Protein 4CVO (pdb70)

Sequence (69 aa):
LELQGLGVDVYDQDVLEQGVLQQVDNAIHEASRASQLVDVEKEYRSVLDDLTSCTTSLRQINKIIEQLS

Nearest PDB structures (foldseek):
  4cvo-assembly1_A-2  TM=1.015E+00  e=3.177E-09  Homo sapiens

Foldseek 3Di:
DPDVLVVDDPPDLSVDDDDDVNVVVCVVVVVVVVVVVVVVVVVVVVVVVVVVVVVVVVVVVVVVVVVVD

Structure (mmCIF, N/CA/C/O backbone):
data_4CVO
#
_entry.id   4CVO
#
_cell.length_a   37.444
_cell.length_b   37.444
_cell.length_c   321.268
_cell.angle_alpha   90.00
_cell.angle_beta   90.00
_cell.angle_gamma   120.00
#
_symmetry.space_group_name_H-M   'P 64 2 2'
#
loop_
_entity.id
_entity.type
_entity.pdbx_description
1 polymer 'DNA EXCISION REPAIR PROTEIN ERCC-6'
2 non-polymer 'MAGNESIUM ION'
3 water water
#
loop_
_atom_site.group_PDB
_atom_site.id
_atom_site.type_symbol
_atom_site.label_atom_id
_atom_site.label_alt_id
_atom_site.label_comp_id
_atom_site.label_asym_id
_atom_site.label_entity_id
_atom_site.label_seq_id
_atom_site.pdbx_PDB_ins_code
_atom_site.Cartn_x
_atom_site.Cartn_y
_atom_site.Cartn_z
_atom_site.occupancy
_atom_site.B_iso_or_equiv
_atom_site.auth_seq_id
_atom_site.auth_comp_id
_atom_site.auth_asym_id
_atom_site.auth_atom_id
_atom_site.pdbx_PDB_model_num
ATOM 1 N N . LEU A 1 9 ? 30.584 25.024 77.917 1.00 121.34 90 LEU A N 1
ATOM 2 C CA . LEU A 1 9 ? 30.992 23.798 77.241 1.00 119.00 90 LEU A CA 1
ATOM 3 C C . LEU A 1 9 ? 30.861 23.928 75.727 1.00 118.70 90 LEU A C 1
ATOM 4 O O . LEU A 1 9 ? 29.758 24.090 75.204 1.00 119.76 90 LEU A O 1
ATOM 6 N N . GLU A 1 10 ? 31.993 23.859 75.033 1.00 118.01 91 GLU A N 1
ATOM 7 C CA . GLU A 1 10 ? 32.019 23.928 73.574 1.00 117.14 91 GLU A CA 1
ATOM 8 C C . GLU A 1 10 ? 31.235 22.782 72.953 1.00 112.76 91 GLU A C 1
ATOM 9 O O . GLU A 1 10 ? 31.739 21.663 72.854 1.00 114.13 91 GLU A O 1
ATOM 15 N N . LEU A 1 11 ? 30.010 23.058 72.523 1.00 108.47 92 LEU A N 1
ATOM 16 C CA . LEU A 1 11 ? 29.170 22.009 71.966 1.00 101.44 92 LEU A CA 1
ATOM 17 C C . LEU A 1 11 ? 28.567 22.422 70.631 1.00 97.98 92 LEU A C 1
ATOM 18 O O . LEU A 1 11 ? 28.278 21.575 69.787 1.00 97.27 92 LEU A O 1
ATOM 23 N N . GLN A 1 12 ? 28.394 23.725 70.433 1.00 96.35 93 GLN A N 1
ATOM 24 C CA . GLN A 1 12 ? 27.825 24.237 69.189 1.00 93.37 93 GLN A CA 1
ATOM 25 C C . GLN A 1 12 ? 28.785 24.017 68.021 1.00 87.93 93 GLN A C 1
ATOM 26 O O . GLN A 1 12 ? 28.428 24.232 66.862 1.00 90.25 93 GLN A O 1
ATOM 28 N N . GLY A 1 13 ? 30.004 23.589 68.336 1.00 83.90 94 GLY A N 1
ATOM 29 C CA . GLY A 1 13 ? 30.977 23.227 67.319 1.00 80.15 94 GLY A CA 1
ATOM 30 C C . GLY A 1 13 ? 30.636 21.890 66.689 1.00 74.55 94 GLY A C 1
ATOM 31 O O . GLY A 1 13 ? 31.004 21.612 65.550 1.00 70.27 94 GLY A O 1
ATOM 32 N N . LEU A 1 14 ? 29.929 21.054 67.442 1.00 72.08 95 LEU A N 1
ATOM 33 C CA . LEU A 1 14 ? 29.473 19.765 66.937 1.00 69.68 95 LEU A CA 1
ATOM 34 C C . LEU A 1 14 ? 28.348 19.911 65.917 1.00 67.50 95 LEU A C 1
ATOM 35 O O . LEU A 1 14 ? 28.008 18.958 65.220 1.00 65.00 95 LEU A O 1
ATOM 40 N N . GLY A 1 15 ? 27.763 21.103 65.844 1.00 67.46 96 GLY A N 1
ATOM 41 C CA . GLY A 1 15 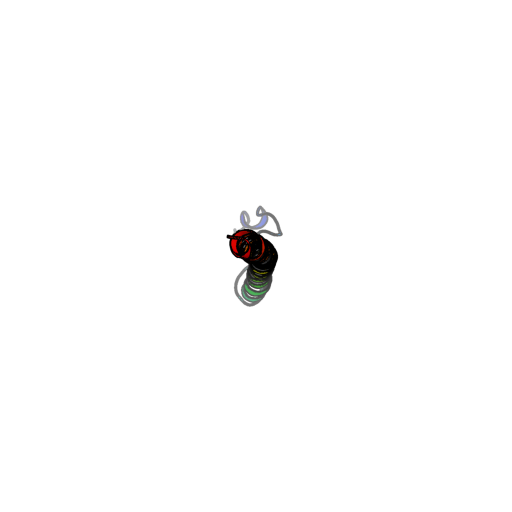? 26.623 21.342 64.980 1.00 63.86 96 GLY A CA 1
ATOM 42 C C . GLY A 1 15 ? 26.999 21.695 63.559 1.00 70.26 96 GLY A C 1
ATOM 43 O O . GLY A 1 15 ? 26.183 21.609 62.644 1.00 71.77 96 GLY A O 1
ATOM 44 N N . VAL A 1 16 ? 28.248 22.094 63.372 1.00 69.44 97 VAL A N 1
ATOM 45 C CA . VAL A 1 16 ? 28.736 22.453 62.049 1.00 69.25 97 VAL A CA 1
ATOM 46 C C . VAL A 1 16 ? 28.837 21.215 61.149 1.00 63.78 97 VAL A C 1
ATOM 47 O O . VAL A 1 16 ? 29.120 20.113 61.621 1.00 64.51 97 VAL A O 1
ATOM 51 N N . ASP A 1 17 ? 28.583 21.390 59.860 1.00 56.58 98 ASP A N 1
ATOM 52 C CA . ASP A 1 17 ? 28.784 20.304 58.912 1.00 62.64 98 ASP A CA 1
ATOM 53 C C . ASP A 1 17 ? 30.237 19.839 58.989 1.00 52.82 98 ASP A C 1
ATOM 54 O O . ASP A 1 17 ? 31.136 20.662 59.108 1.00 52.55 98 ASP A O 1
ATOM 59 N N . VAL A 1 18 ? 30.447 18.529 58.933 1.00 51.64 99 VAL A N 1
ATOM 60 C CA . VAL A 1 18 ? 31.785 17.950 59.085 1.00 50.00 99 VAL A CA 1
ATOM 61 C C . VAL A 1 18 ? 32.795 18.549 58.109 1.00 48.74 99 VAL A C 1
ATOM 62 O O . VAL A 1 18 ? 33.941 18.821 58.473 1.00 48.12 99 VAL A O 1
ATOM 66 N N . TYR A 1 19 ? 32.358 18.787 56.868 1.00 48.55 100 TYR A N 1
ATOM 67 C CA . TYR A 1 19 ? 33.287 19.137 55.802 1.00 47.59 100 TYR A CA 1
ATOM 68 C C . TYR A 1 19 ? 33.426 20.644 55.635 1.00 49.95 100 TYR A C 1
ATOM 69 O O . TYR A 1 19 ? 34.000 21.135 54.649 1.00 47.63 100 TYR A O 1
ATOM 78 N N . ASP A 1 20 ? 32.918 21.357 56.634 1.00 49.75 101 ASP A N 1
ATOM 79 C CA . ASP A 1 20 ? 33.077 22.795 56.746 1.00 50.86 101 ASP A CA 1
ATOM 80 C C . ASP A 1 20 ? 34.432 23.101 57.377 1.00 54.29 101 ASP A C 1
ATOM 81 O O . ASP A 1 20 ? 34.873 22.417 58.309 1.00 49.86 101 ASP A O 1
ATOM 86 N N . GLN A 1 21 ? 35.072 24.141 56.857 1.00 50.36 102 GLN A N 1
ATOM 87 C CA . GLN A 1 21 ? 36.374 24.620 57.302 1.00 50.00 102 GLN A CA 1
ATOM 88 C C . GLN A 1 21 ? 36.431 24.854 58.810 1.00 52.38 102 GLN A C 1
ATOM 89 O O . GLN A 1 21 ? 37.444 24.616 59.466 1.00 50.45 102 GLN A O 1
ATOM 95 N N . ASP A 1 22 ? 35.325 25.350 59.338 1.00 56.47 103 ASP A N 1
ATOM 96 C CA . ASP A 1 22 ? 35.273 25.744 60.742 1.00 59.09 103 ASP A CA 1
ATOM 97 C C . ASP A 1 22 ? 35.466 24.577 61.698 1.00 59.98 103 ASP A C 1
ATOM 98 O O . ASP A 1 22 ? 35.770 24.780 62.867 1.00 60.14 103 ASP A O 1
ATOM 103 N N . VAL A 1 23 ? 35.285 23.359 61.210 1.00 52.29 104 VAL A N 1
ATOM 104 C CA . VAL A 1 23 ? 35.486 22.177 62.041 1.00 57.35 104 VAL A CA 1
ATOM 105 C C . VAL A 1 23 ? 36.968 21.927 62.334 1.00 55.50 104 VAL A C 1
ATOM 106 O O . VAL A 1 23 ? 37.323 21.320 63.350 1.00 50.63 104 VAL A O 1
ATOM 110 N N . LEU A 1 24 ? 37.838 22.401 61.450 1.00 50.30 105 LEU A N 1
ATOM 111 C CA . LEU A 1 24 ? 39.262 22.187 61.632 1.00 48.56 105 LEU A CA 1
ATOM 112 C C . LEU A 1 24 ? 39.779 23.066 62.746 1.00 62.37 105 LEU A C 1
ATOM 113 O O . LEU A 1 24 ? 39.594 24.281 62.740 1.00 66.81 105 LEU A O 1
ATOM 118 N N . GLU A 1 25 ? 40.428 22.450 63.706 1.00 60.91 106 GLU A N 1
ATOM 119 C CA . GLU A 1 25 ? 40.910 23.230 64.825 1.00 68.26 106 GLU A CA 1
ATOM 120 C C . GLU A 1 25 ? 42.422 23.155 64.871 1.00 68.49 106 GLU A C 1
ATOM 121 O O . GLU A 1 25 ? 43.021 22.132 64.556 1.00 72.78 106 GLU A O 1
ATOM 127 N N . GLN A 1 26 ? 42.992 24.267 65.318 1.00 71.30 107 GLN A N 1
ATOM 128 C CA . GLN A 1 26 ? 44.211 24.870 64.785 1.00 74.69 107 GLN A CA 1
ATOM 129 C C . GLN A 1 26 ? 45.387 23.973 64.434 1.00 71.15 107 GLN A C 1
ATOM 130 O O . GLN A 1 26 ? 45.545 22.861 64.939 1.00 72.13 107 GLN A O 1
ATOM 136 N N . GLY A 1 27 ? 46.191 24.481 63.510 1.00 64.77 108 GLY A N 1
ATOM 137 C CA . GLY A 1 27 ? 47.481 23.915 63.222 1.00 56.33 108 GLY A CA 1
ATOM 138 C C . GLY A 1 27 ? 47.550 23.159 61.920 1.00 49.35 108 GLY A C 1
ATOM 139 O O . GLY A 1 27 ? 47.094 23.627 60.868 1.00 46.73 108 GLY A O 1
ATOM 140 N N . VAL A 1 28 ? 48.128 21.971 61.999 1.00 46.16 109 VAL A N 1
ATOM 141 C CA . VAL A 1 28 ? 48.506 21.252 60.785 1.00 43.93 109 VAL A CA 1
ATOM 142 C C . VAL A 1 28 ? 47.317 20.867 59.897 1.00 43.94 109 VAL A C 1
ATOM 143 O O . VAL A 1 28 ? 47.434 20.880 58.651 1.00 42.49 109 VAL A O 1
ATOM 147 N N . LEU A 1 29 ? 46.163 20.552 60.485 1.00 43.47 110 LEU A N 1
ATOM 148 C CA . LEU A 1 29 ? 45.025 20.198 59.626 1.00 45.48 110 LEU A CA 1
ATOM 149 C C . LEU A 1 29 ? 44.489 21.407 58.857 1.00 45.86 110 LEU A C 1
ATOM 150 O O . LEU A 1 29 ? 44.054 21.275 57.694 1.00 43.19 110 LEU A O 1
ATOM 155 N N . GLN A 1 30 ? 44.521 22.580 59.486 1.00 44.85 111 GLN A N 1
ATOM 156 C CA . GLN A 1 30 ? 44.162 23.814 58.787 1.00 47.25 111 GLN A CA 1
ATOM 157 C C . GLN A 1 30 ? 45.150 24.082 57.661 1.00 49.62 111 GLN A C 1
ATOM 158 O O . GLN A 1 30 ? 44.767 24.483 56.561 1.00 49.09 111 GLN A O 1
ATOM 164 N N . GLN A 1 31 ? 46.426 23.842 57.945 1.00 44.56 112 GLN A N 1
ATOM 165 C CA . GLN A 1 31 ? 47.494 23.984 56.953 1.00 46.57 112 GLN A CA 1
ATOM 166 C C . GLN A 1 31 ? 47.298 23.085 55.716 1.00 47.52 112 GLN A C 1
ATOM 167 O O . GLN A 1 31 ? 47.442 23.527 54.562 1.00 46.74 112 GLN A O 1
ATOM 173 N N . VAL A 1 32 ? 46.953 21.825 55.958 1.00 42.20 113 VAL A N 1
ATOM 174 C CA . VAL A 1 32 ? 46.672 20.876 54.879 1.00 41.28 113 VAL A CA 1
ATOM 175 C C . VAL A 1 32 ? 45.413 21.280 54.094 1.00 41.58 113 VAL A C 1
ATOM 176 O O . VAL A 1 32 ? 45.371 21.196 52.849 1.00 41.27 113 VAL A O 1
ATOM 180 N N . ASP A 1 33 ? 44.388 21.710 54.822 1.00 42.33 114 ASP A N 1
ATOM 181 C CA . ASP A 1 33 ? 43.131 22.136 54.196 1.00 42.86 114 ASP A CA 1
ATOM 182 C C . ASP A 1 33 ? 43.360 23.320 53.265 1.00 43.47 114 ASP A C 1
ATOM 183 O O . ASP A 1 33 ? 42.908 23.324 52.106 1.00 43.38 114 ASP A O 1
ATOM 188 N N . ASN A 1 34 ? 44.081 24.319 53.759 1.00 44.19 115 ASN A N 1
ATOM 189 C CA . ASN A 1 34 ? 44.419 25.474 52.935 1.00 46.25 115 ASN A CA 1
ATOM 190 C C . ASN A 1 34 ? 45.133 25.047 51.660 1.00 49.49 115 ASN A C 1
ATOM 191 O O . ASN A 1 34 ? 44.785 25.502 50.563 1.00 45.79 115 ASN A O 1
ATOM 196 N N . ALA A 1 35 ? 46.107 24.149 51.797 1.00 43.23 116 ALA A N 1
ATOM 197 C CA . ALA A 1 35 ? 46.888 23.689 50.648 1.00 45.00 116 ALA A CA 1
ATOM 198 C C . ALA A 1 35 ? 46.033 22.990 49.607 1.00 45.46 116 ALA A C 1
ATOM 199 O O . ALA A 1 35 ? 46.185 23.268 48.409 1.00 43.42 116 ALA A O 1
ATOM 201 N N . ILE A 1 36 ? 45.138 22.093 50.023 1.00 41.63 117 ILE A N 1
ATOM 202 C CA . ILE A 1 36 ? 44.416 21.289 49.025 1.00 41.15 117 ILE A CA 1
ATOM 203 C C . ILE A 1 36 ? 43.284 22.096 48.366 1.00 45.90 117 ILE A C 1
ATOM 204 O O . IL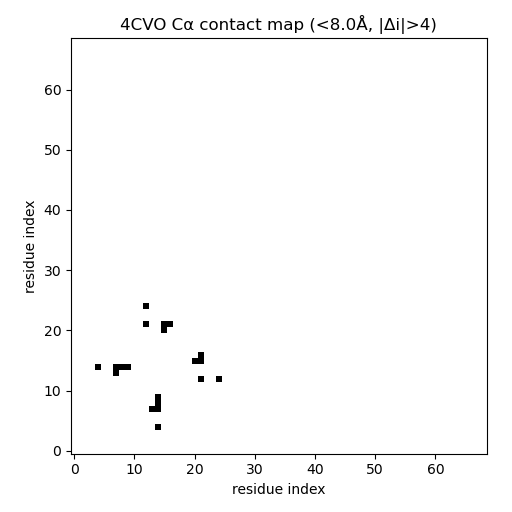E A 1 36 ? 42.999 21.924 47.159 1.00 42.54 117 ILE A O 1
ATOM 209 N N . HIS A 1 37 ? 42.661 22.995 49.123 1.00 42.86 118 HIS A N 1
ATOM 210 C CA . HIS A 1 37 ? 41.622 23.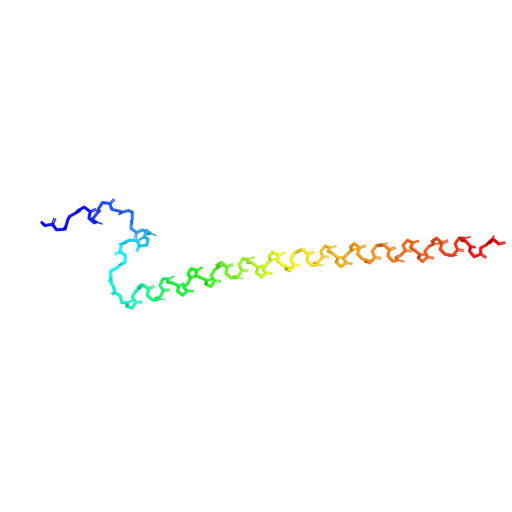852 48.532 1.00 43.89 118 HIS A CA 1
ATOM 211 C C . HIS A 1 37 ? 42.218 24.922 47.618 1.00 45.75 118 HIS A C 1
ATOM 212 O O . HIS A 1 37 ? 41.722 25.156 46.507 1.00 45.88 118 HIS A O 1
ATOM 219 N N . GLU A 1 38 ? 43.284 25.570 48.066 1.00 44.92 119 GLU A N 1
ATOM 220 C CA . GLU A 1 38 ? 43.944 26.572 47.237 1.00 53.48 119 GLU A CA 1
ATOM 221 C C . GLU A 1 38 ? 44.510 25.969 45.940 1.00 50.08 119 GLU A C 1
ATOM 222 O O . GLU A 1 38 ? 44.390 26.570 44.864 1.00 51.27 119 GLU A O 1
ATOM 228 N N . ALA A 1 39 ? 45.097 24.776 46.023 1.00 44.70 120 ALA A N 1
ATOM 229 C CA . ALA A 1 39 ? 45.582 24.080 44.829 1.00 44.66 120 ALA A CA 1
ATOM 230 C C . ALA A 1 39 ? 44.451 23.722 43.875 1.00 45.34 120 ALA A C 1
ATOM 231 O O . ALA A 1 39 ? 44.631 23.707 42.645 1.00 43.98 120 ALA A O 1
ATOM 233 N N . SER A 1 40 ? 43.282 23.418 44.424 1.00 44.66 121 SER A N 1
ATOM 234 C CA . SER A 1 40 ? 42.174 23.053 43.557 1.00 48.35 121 SER A CA 1
ATOM 235 C C . SER A 1 40 ? 41.686 24.278 42.797 1.00 51.33 121 SER A C 1
ATOM 236 O O . SER A 1 40 ? 41.471 24.213 41.578 1.00 49.11 121 SER A O 1
ATOM 239 N N . ARG A 1 41 ? 41.555 25.401 43.500 1.00 45.83 122 ARG A N 1
ATOM 240 C CA . ARG A 1 41 ? 41.131 26.641 42.844 1.00 48.83 122 ARG A CA 1
ATOM 241 C C . ARG A 1 41 ? 42.164 27.069 41.791 1.00 50.89 122 ARG A C 1
ATOM 242 O O . ARG A 1 41 ? 41.802 27.393 40.656 1.00 49.16 122 ARG A O 1
ATOM 250 N N . ALA A 1 42 ? 43.450 27.029 42.147 1.00 49.33 123 ALA A N 1
ATOM 251 C CA . ALA A 1 42 ? 44.504 27.372 41.191 1.00 53.73 123 ALA A CA 1
ATOM 252 C C . ALA A 1 42 ? 44.452 26.468 39.957 1.00 56.49 123 ALA A C 1
ATOM 253 O O . ALA A 1 42 ? 44.698 26.914 38.825 1.00 55.39 123 ALA A O 1
ATOM 255 N N . SER A 1 43 ? 44.120 25.199 40.177 1.00 54.49 124 SER A N 1
ATOM 256 C CA . SER A 1 43 ? 43.992 24.251 39.073 1.00 59.42 124 SER A CA 1
ATOM 257 C C . SER A 1 43 ? 42.817 24.591 38.153 1.00 57.10 124 SER A C 1
ATOM 258 O O . SER A 1 43 ? 42.951 24.521 36.919 1.00 61.56 124 SER A O 1
ATOM 261 N N . GLN A 1 44 ? 41.677 24.963 38.738 1.00 54.42 125 GLN A N 1
ATOM 262 C CA . GLN A 1 44 ? 40.498 25.369 37.956 1.00 53.74 125 GLN A CA 1
ATOM 263 C C . GLN A 1 44 ? 40.858 26.549 37.062 1.00 56.88 125 GLN A C 1
ATOM 264 O O . GLN A 1 44 ? 40.503 26.586 35.874 1.00 59.58 125 GLN A O 1
ATOM 270 N N . LEU A 1 45 ? 41.566 27.516 37.635 1.00 54.61 126 LEU A N 1
ATOM 271 C CA . LEU A 1 45 ? 41.900 28.741 36.912 1.00 58.41 126 LEU A CA 1
ATOM 272 C C . LEU A 1 45 ? 42.844 28.497 35.746 1.00 57.30 126 LEU A C 1
ATOM 273 O O . LEU A 1 45 ? 42.703 29.125 34.700 1.00 57.22 126 LEU A O 1
ATOM 278 N N . VAL A 1 46 ? 43.812 27.603 35.928 1.00 56.41 127 VAL A N 1
ATOM 279 C CA . VAL A 1 46 ? 44.703 27.209 34.831 1.00 59.37 127 VAL A CA 1
ATOM 280 C C . VAL A 1 46 ? 43.893 26.591 33.694 1.00 62.30 127 VAL A C 1
ATOM 281 O O . VAL A 1 46 ? 44.123 26.876 32.505 1.00 65.15 127 VAL A O 1
ATOM 285 N N . ASP A 1 47 ? 42.923 25.757 34.055 1.00 60.40 128 ASP A N 1
ATOM 286 C CA . ASP A 1 47 ? 42.079 25.10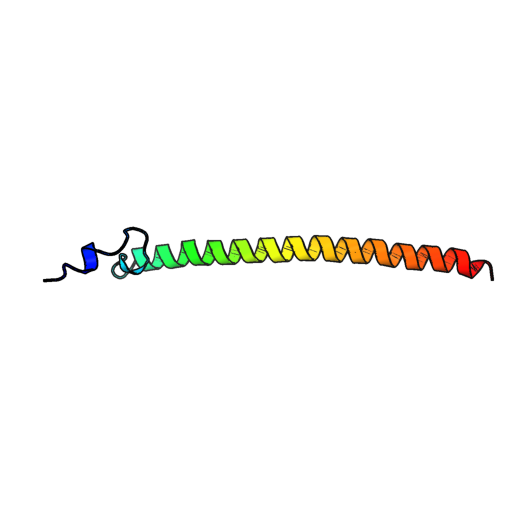9 33.050 1.00 65.71 128 ASP A CA 1
ATOM 287 C C . ASP A 1 47 ? 41.245 26.114 32.247 1.00 68.29 128 ASP A C 1
ATOM 288 O O . ASP A 1 47 ? 41.089 25.971 31.031 1.00 67.99 128 ASP A O 1
ATOM 293 N N . VAL A 1 48 ? 40.704 27.124 32.920 1.00 67.64 129 VAL A N 1
ATOM 294 C CA . VAL A 1 48 ? 39.918 28.154 32.233 1.00 69.24 129 VAL A CA 1
ATOM 295 C C . VAL A 1 48 ? 40.787 28.972 31.277 1.00 70.60 129 VAL A C 1
ATOM 296 O O . VAL A 1 48 ? 40.384 29.274 30.141 1.00 67.02 129 VAL A O 1
ATOM 300 N N . GLU A 1 49 ? 41.982 29.322 31.739 1.00 71.12 130 GLU A N 1
ATOM 301 C CA . GLU A 1 49 ? 42.932 30.079 30.933 1.00 76.07 130 GLU A CA 1
ATOM 302 C C . GLU A 1 49 ? 43.325 29.293 29.689 1.0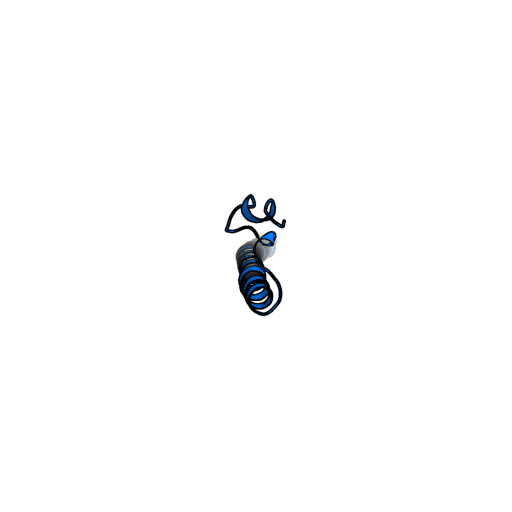0 75.01 130 GLU A C 1
ATOM 303 O O . GLU A 1 49 ? 43.401 29.847 28.585 1.00 74.30 130 GLU A O 1
ATOM 309 N N . LYS A 1 50 ? 43.565 27.997 29.862 1.00 72.93 131 LYS A N 1
ATOM 310 C CA . LYS A 1 50 ? 43.872 27.127 28.728 1.00 76.28 131 LYS A CA 1
ATOM 311 C C . LYS A 1 50 ? 42.709 27.053 27.742 1.00 78.02 131 LYS A C 1
ATOM 312 O O . LYS A 1 50 ? 42.907 27.098 26.522 1.00 79.80 131 LYS A O 1
ATOM 315 N N . GLU A 1 51 ? 41.497 26.934 28.273 1.00 78.67 132 GLU A N 1
ATOM 316 C CA . GLU A 1 51 ? 40.301 26.828 27.443 1.00 83.95 132 GLU A CA 1
ATOM 317 C C . GLU A 1 51 ? 40.033 28.106 26.657 1.00 83.38 132 GLU A C 1
ATOM 318 O O . GLU A 1 51 ? 39.655 28.059 25.483 1.00 84.64 132 GLU A O 1
ATOM 324 N N . TYR A 1 52 ? 40.228 29.246 27.308 1.00 79.10 133 TYR A N 1
ATOM 325 C CA . TYR A 1 52 ? 40.068 30.534 26.649 1.00 80.33 133 TYR A CA 1
ATOM 326 C C . TYR A 1 52 ? 41.131 30.723 25.573 1.00 80.68 133 TYR A C 1
ATOM 327 O O . TYR A 1 52 ? 40.830 31.149 24.452 1.00 78.16 133 TYR A O 1
ATOM 336 N N . ARG A 1 53 ? 42.374 30.404 25.922 1.00 79.64 134 ARG A N 1
ATOM 337 C CA . ARG A 1 53 ? 43.496 30.535 24.997 1.00 83.78 134 ARG A CA 1
ATOM 338 C C . ARG A 1 53 ? 43.300 29.705 23.729 1.00 84.14 134 ARG A C 1
ATOM 339 O O . ARG A 1 53 ? 43.573 30.173 22.618 1.00 84.97 134 ARG A O 1
ATOM 347 N N . SER A 1 54 ? 42.825 28.476 23.898 1.00 81.21 135 SER A N 1
ATOM 348 C CA . SER A 1 54 ? 42.601 27.580 22.769 1.00 82.12 135 SER A CA 1
ATOM 349 C C . SER A 1 54 ? 41.590 28.165 21.787 1.00 81.42 135 SER A C 1
ATOM 350 O O . SER A 1 54 ? 41.728 28.019 20.569 1.00 84.62 135 SER A O 1
ATOM 353 N N . VAL A 1 55 ? 40.573 28.831 22.324 1.00 77.92 136 VAL A N 1
ATOM 354 C CA . VAL A 1 55 ? 39.561 29.476 21.500 1.00 79.75 136 VAL A CA 1
ATOM 355 C C . VAL A 1 55 ? 40.140 30.726 20.849 1.00 78.75 136 VAL A C 1
ATOM 356 O O . VAL A 1 55 ? 39.919 30.980 19.662 1.00 80.24 136 VAL A O 1
ATOM 360 N N . LEU A 1 56 ? 40.899 31.492 21.626 1.00 73.66 137 LEU A N 1
ATOM 361 C CA . LEU A 1 56 ? 41.538 32.702 21.118 1.00 76.96 137 LEU A CA 1
ATOM 362 C C . LEU A 1 56 ? 42.511 32.402 19.973 1.00 76.92 137 LEU A C 1
ATOM 363 O O . LEU A 1 56 ? 42.569 33.150 18.996 1.00 80.79 137 LEU A O 1
ATOM 368 N N . ASP A 1 57 ? 43.264 31.310 20.083 1.00 74.98 138 ASP A N 1
ATOM 369 C CA . ASP A 1 57 ? 44.173 30.907 19.008 1.00 81.93 138 ASP A CA 1
ATOM 370 C C . ASP A 1 57 ? 43.396 30.510 17.757 1.00 80.22 138 ASP A C 1
ATOM 371 O O . ASP A 1 57 ? 43.779 30.857 16.632 1.00 81.30 138 ASP A O 1
ATOM 376 N N . ASP A 1 58 ? 42.305 29.774 17.953 1.00 77.71 139 ASP A N 1
ATOM 377 C CA . ASP A 1 58 ? 41.448 29.368 16.839 1.00 79.44 139 ASP A CA 1
ATOM 378 C C . ASP A 1 58 ? 40.851 30.568 16.118 1.00 81.00 139 ASP A C 1
ATOM 379 O O . ASP A 1 58 ? 40.759 30.589 14.880 1.00 78.48 139 ASP A O 1
ATOM 384 N N . LEU A 1 59 ? 40.428 31.562 16.888 1.00 76.48 140 LEU A N 1
ATOM 385 C CA . LEU A 1 59 ? 39.859 32.771 16.307 1.00 79.22 140 LEU A CA 1
ATOM 386 C C . LEU A 1 59 ? 40.937 33.537 15.556 1.00 82.34 140 LEU A C 1
ATOM 387 O O . LEU A 1 59 ? 40.691 34.077 14.477 1.00 86.58 140 LEU A O 1
ATOM 392 N N . THR A 1 60 ? 42.137 33.569 16.125 1.00 80.46 141 THR A N 1
ATOM 393 C CA . THR A 1 60 ? 43.273 34.196 15.458 1.00 84.50 141 THR A CA 1
ATOM 394 C C . THR A 1 60 ? 43.590 33.501 14.135 1.00 83.92 141 THR A C 1
ATOM 395 O O . THR A 1 60 ? 43.802 34.158 13.119 1.00 88.53 141 THR A O 1
ATOM 399 N N . SER A 1 61 ? 43.614 32.172 14.152 1.00 82.12 142 SER A N 1
ATOM 400 C CA . SER A 1 61 ? 43.907 31.395 12.950 1.00 87.06 142 SER A CA 1
ATOM 401 C C . SER A 1 61 ? 42.844 31.578 11.875 1.00 89.17 142 SER A C 1
ATOM 402 O O . SER A 1 61 ? 43.162 31.689 10.684 1.00 87.69 142 SER A O 1
ATOM 405 N N . CYS A 1 62 ? 41.581 31.602 12.285 1.00 84.31 143 CYS A N 1
ATOM 406 C CA . CYS A 1 62 ? 40.498 31.778 11.320 1.00 86.76 143 CYS A CA 1
ATOM 407 C C . CYS A 1 62 ? 40.547 33.177 10.701 1.00 90.08 143 CYS A C 1
ATOM 408 O O . CYS A 1 62 ? 40.327 33.352 9.492 1.00 91.68 143 CYS A O 1
ATOM 411 N N . THR A 1 63 ? 40.858 34.165 11.534 1.00 89.06 144 THR A N 1
ATOM 412 C CA . THR A 1 63 ? 40.892 35.559 11.105 1.00 99.16 144 THR A CA 1
ATOM 413 C C . THR A 1 63 ? 41.988 35.812 10.077 1.00 99.98 144 THR A C 1
ATOM 414 O O . THR A 1 63 ? 41.732 36.385 9.016 1.00 103.71 144 THR A O 1
ATOM 418 N N . THR A 1 64 ? 43.206 35.379 10.388 1.00 98.36 145 THR A N 1
ATOM 419 C CA . THR A 1 64 ? 44.336 35.600 9.494 1.00 102.98 145 THR A CA 1
ATOM 420 C C . THR A 1 64 ? 44.109 34.909 8.148 1.00 101.43 145 THR A C 1
ATOM 421 O O . THR A 1 64 ? 44.550 35.405 7.111 1.00 100.35 145 THR A O 1
ATOM 425 N N . SE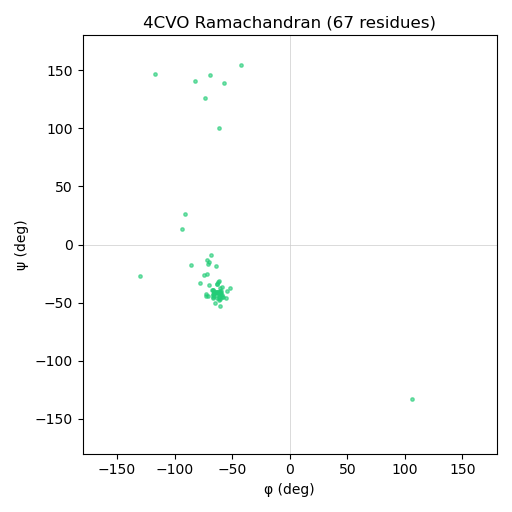R A 1 65 ? 43.397 33.785 8.159 1.00 96.72 146 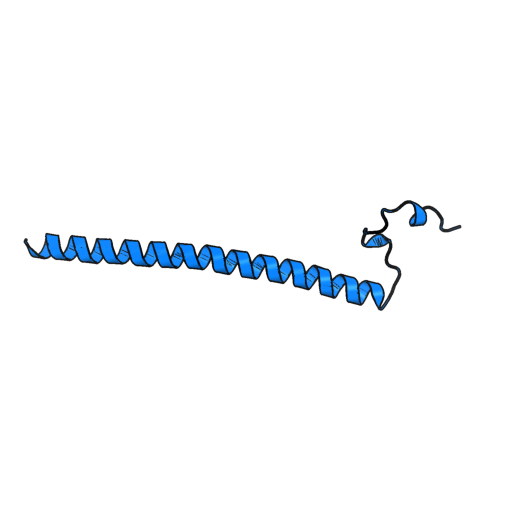SER A N 1
ATOM 426 C CA . SER A 1 65 ? 43.026 33.125 6.909 1.00 97.07 146 SER A CA 1
ATOM 427 C C . SER A 1 65 ? 42.165 34.034 6.038 1.00 107.25 146 SER A C 1
ATOM 428 O O . SER A 1 65 ? 42.411 34.171 4.827 1.00 102.79 146 SER A O 1
ATOM 431 N N . LEU A 1 66 ? 41.158 34.652 6.652 1.00 99.31 147 LEU A N 1
ATOM 432 C CA . LEU A 1 66 ? 40.268 35.558 5.924 1.00 108.02 147 LEU A CA 1
ATOM 433 C C . LEU A 1 66 ? 41.035 36.724 5.311 1.00 109.80 147 LEU A C 1
ATOM 434 O O . LEU A 1 66 ? 40.756 37.140 4.191 1.00 112.17 147 LEU A O 1
ATOM 439 N N . ARG A 1 67 ? 41.994 37.247 6.065 1.00 110.20 148 ARG A N 1
ATOM 440 C CA . ARG A 1 67 ? 42.880 38.301 5.592 1.00 113.46 148 ARG A CA 1
ATOM 441 C C . ARG A 1 67 ? 43.666 37.817 4.381 1.00 112.68 148 ARG A C 1
ATOM 442 O O . ARG A 1 67 ? 43.826 38.546 3.401 1.00 114.54 148 ARG A O 1
ATOM 450 N N . GL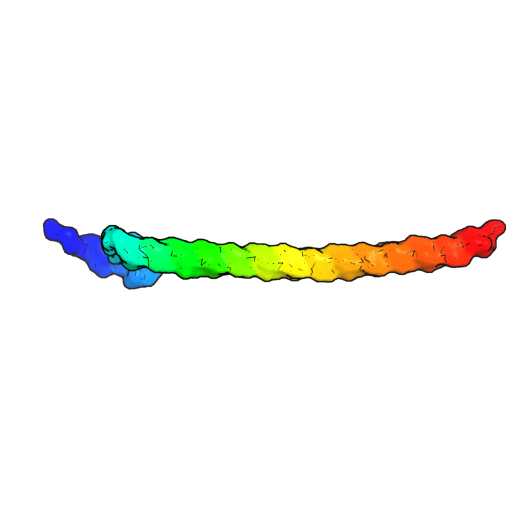N A 1 68 ? 44.143 36.578 4.452 1.00 110.17 149 GLN A N 1
ATOM 451 C CA . GLN A 1 68 ? 44.891 35.980 3.350 1.00 113.84 149 GLN A CA 1
ATOM 452 C C . GLN A 1 68 ? 43.991 35.767 2.134 1.00 111.73 149 GLN A C 1
ATOM 453 O O . GLN A 1 68 ? 44.387 36.062 1.005 1.00 115.02 149 GLN A O 1
ATOM 459 N N . ILE A 1 69 ? 42.781 35.268 2.374 1.00 110.00 150 ILE A N 1
ATOM 460 C CA . ILE A 1 69 ? 41.801 35.071 1.311 1.00 111.88 150 ILE A CA 1
ATOM 461 C C . ILE A 1 69 ? 41.459 36.386 0.625 1.00 118.71 150 ILE A C 1
ATOM 462 O O . ILE A 1 69 ? 41.531 36.494 -0.601 1.00 118.52 150 ILE A O 1
ATOM 467 N N . ASN A 1 70 ? 41.085 37.385 1.420 1.00 117.91 151 ASN A N 1
ATOM 468 C CA . ASN A 1 70 ? 40.662 38.666 0.870 1.00 124.48 151 ASN A CA 1
ATOM 469 C C . ASN A 1 70 ? 41.782 39.353 0.098 1.00 127.12 151 ASN A C 1
ATOM 470 O O . ASN A 1 70 ? 41.527 40.061 -0.876 1.00 130.02 151 ASN A O 1
ATOM 475 N N . LYS A 1 71 ? 43.021 39.138 0.532 1.00 124.67 152 LYS A N 1
ATOM 476 C CA . LYS A 1 71 ? 44.178 39.674 -0.178 1.00 126.81 152 LYS A CA 1
ATOM 477 C C . LYS A 1 71 ? 44.312 39.036 -1.557 1.00 127.65 152 LYS A C 1
ATOM 478 O O . LYS A 1 71 ? 44.556 39.724 -2.554 1.00 129.93 152 LYS A O 1
ATOM 482 N N . ILE A 1 72 ? 44.152 37.717 -1.608 1.00 124.01 153 ILE A N 1
ATOM 483 C CA . ILE A 1 72 ? 44.222 36.983 -2.867 1.00 126.97 153 ILE A CA 1
ATOM 484 C C . ILE A 1 72 ? 43.157 37.477 -3.844 1.00 130.03 153 ILE A C 1
ATOM 485 O O . ILE A 1 72 ? 43.427 37.658 -5.035 1.00 132.46 153 ILE A O 1
ATOM 490 N N . ILE A 1 73 ? 41.953 37.718 -3.337 1.00 127.93 154 ILE A N 1
ATOM 491 C CA . ILE A 1 73 ? 40.886 38.277 -4.163 1.00 130.18 154 ILE A CA 1
ATOM 492 C C . ILE A 1 73 ? 41.214 39.708 -4.592 1.00 133.82 154 ILE A C 1
ATOM 493 O O . ILE A 1 73 ? 41.054 40.068 -5.762 1.00 137.51 154 ILE A O 1
ATOM 498 N N . GLU A 1 74 ? 41.685 40.514 -3.645 1.00 132.89 155 GLU A N 1
ATOM 499 C CA . GLU A 1 74 ? 42.017 41.911 -3.911 1.00 136.20 155 GLU A CA 1
ATOM 500 C C . GLU A 1 74 ? 43.261 42.052 -4.786 1.00 139.24 155 GLU A C 1
ATOM 501 O O . GLU A 1 74 ? 43.525 43.123 -5.333 1.00 143.03 155 GLU A O 1
ATOM 503 N N . GLN A 1 75 ? 44.023 40.969 -4.914 1.00 137.98 156 GLN A N 1
ATOM 504 C CA . GLN A 1 75 ? 45.197 40.960 -5.778 1.00 140.90 156 GLN A CA 1
ATOM 505 C C . GLN A 1 75 ? 44.770 40.978 -7.238 1.00 147.54 156 GLN A C 1
ATOM 506 O O . GLN A 1 75 ? 45.564 41.281 -8.127 1.00 148.31 156 GLN A O 1
ATOM 508 N N . LEU A 1 76 ? 43.503 40.654 -7.473 1.00 147.12 157 LEU A N 1
ATOM 509 C CA . LEU A 1 76 ? 42.941 40.632 -8.817 1.00 151.68 157 LEU A CA 1
ATOM 510 C C . LEU A 1 76 ? 42.338 41.986 -9.182 1.00 156.12 157 LEU A C 1
ATOM 511 O O . LEU A 1 76 ? 41.426 42.070 -10.004 1.00 158.34 157 LEU A O 1
ATOM 516 N N . SER A 1 77 ? 42.856 43.044 -8.564 1.00 156.82 158 SER A N 1
ATOM 517 C CA . SER A 1 77 ? 42.392 44.401 -8.836 1.00 159.71 158 SER A CA 1
ATOM 518 C C . SER A 1 77 ? 43.494 45.242 -9.473 1.00 163.10 158 SER A C 1
ATOM 519 O O . SER A 1 77 ? 43.353 45.723 -10.598 1.00 166.42 158 SER A O 1
#

Radius of gyration: 26.19 Å; Cα contacts (8 Å, |Δi|>4): 10; chains: 1; bounding box: 22×26×86 Å

Solvent-accessible surface area: 6573 Å² total; per-residue (Å²): 142,186,118,94,50,148,70,52,94,102,199,60,118,105,57,47,132,151,43,100,107,61,128,76,23,65,59,101,112,116,61,66,144,54,61,98,103,91,86,96,128,76,118,143,149,58,95,72,65,96,111,80,64,75,75,40,49,115,154,91,91,99,100,111,113,61,80,157,132

Secondary structure (DSSP, 8-state):
---GGGGS-TTSGGG--SSHHHHHHHHHHHHHHHHHHHHHHHHHHHHHHHHHHHHHHHHHHHHHHHTT-

InterPro domains:
  IPR000330 SNF2, N-terminal domain [PF00176] (510-811)
  IPR001650 Helicase, C-terminal domain-like [PF00271] (843-952)
  IPR001650 Helicase, C-terminal domain-like [PS51194] (843-1002)
  IPR001650 Helicase, C-terminal domain-like [SM00490] (869-952)
  IPR014001 Helicase superfamily 1/2, ATP-binding domain [PS51192] (519-695)
  IPR014001 Helicase superfamily 1/2, ATP-binding domain [SM00487] (503-703)
  IPR027417 P-loop containing nucleoside triphosphate hydrolase [G3DSA:3.40.50.300] (754-1037)
  IPR027417 P-loop containing nucleoside triphosphate hydrolase [SSF52540] (479-745)
  IPR027417 P-loop containing nucleoside triphosphate hydrolase [SSF52540] (753-1009)
  IPR038718 SNF2-like, N-terminal domain superfamily [G3DSA:3.40.50.10810] (474-744)
  IPR049730 SNF2/RAD5-like, C-terminal helicase domain [cd18793] (838-963)
  IPR050496 SNF2/RAD54 Helicase and DNA Repair [PTHR45629] (96-1476)
  IPR058951 Rad26/CSB-like, winged helix DNA-binding domain [PF25875] (1426-1492)
  IPR059240 Excision Repair Cross Complementing 6, coiled-coil domain [cd21397] (83-159)

GO terms:
  GO:0070063 RNA polymerase binding (F, IDA)
  GO:0006281 DNA repair (P, IMP)
  GO:0071168 protein localization to chromatin (P, IDA)
  GO:0005634 nucleus (C, IDA)
  GO:0005730 nucleolus (C, IDA)
  GO:0030296 protein tyrosine kinase activator activity (F, IDA)
  GO:0006979 response to oxidative stress (P, IGI)
  GO:0090734 site of DNA damage (C, IDA)
  GO:0003682 chromatin binding (F, IDA)
  GO:0097680 double-strand break repair via classical nonhomologous end joining (P, IDA)
  GO:0006283 transcription-coupled nucleotide-excision repair (P, IDA)
  GO:0140463 chromatin-protein adaptor activity (F, IDA)
  GO:0140658 ATP-dependent chromatin remodeler activity (F, IDA)
  GO:0140664 ATP-dependent DNA damage sensor activity (F, IDA)
  GO:0000012 single strand break repair (P, IDA)
  GO:0005694 chromosome (C, EXP)
  GO:0016887 ATP hydrolysis activity (F, EXP)
  GO:0008094 ATP-dependent activity, acting on DNA (F, IMP)
  GO:0003682 chromatin binding (F, IMP)
  GO:1905168 positive regulation of double-strand break repair via homologous recombination (P, IMP)

Organism: Homo sapiens (NCBI:txid9606)

B-factor: mean 78.03, std 29.29, range [39.66, 166.42]